Protein AF-A0A7C0TWY7-F1 (afdb_monomer)

Solvent-accessible surface area (backbone atoms only — not comparable to full-atom values): 5323 Å² total; per-residue (Å²): 114,66,37,59,50,52,45,50,55,45,42,74,71,70,42,57,61,77,46,46,49,75,49,75,48,66,54,73,60,72,82,58,68,76,54,99,58,80,68,67,66,80,29,46,75,43,45,38,36,40,42,30,33,52,81,91,70,66,64,68,62,50,51,52,56,50,48,58,50,44,72,70,34,70,66,44,70,69,42,76,53,83,64,46,77,44,81,46,107

Mean predicted aligned error: 9.08 Å

Structure (mmCIF, N/CA/C/O backbone):
data_AF-A0A7C0TWY7-F1
#
_entry.id   AF-A0A7C0TWY7-F1
#
loop_
_atom_site.group_PDB
_atom_site.id
_atom_site.type_symbol
_atom_site.label_atom_id
_atom_site.label_alt_id
_atom_site.label_comp_id
_atom_site.label_asym_id
_atom_site.label_entity_id
_atom_site.label_seq_id
_atom_site.pdbx_PDB_ins_code
_atom_site.Cartn_x
_atom_site.Cartn_y
_atom_site.Cartn_z
_atom_site.occupancy
_atom_site.B_iso_or_equiv
_atom_site.auth_seq_id
_atom_site.auth_comp_id
_atom_site.auth_asym_id
_atom_site.auth_atom_id
_atom_site.pdbx_PDB_model_num
ATOM 1 N N . MET A 1 1 ? -3.459 8.407 -4.379 1.00 75.25 1 MET A N 1
ATOM 2 C CA . MET A 1 1 ? -4.257 7.402 -5.123 1.00 75.25 1 MET A CA 1
ATOM 3 C C . MET A 1 1 ? -4.046 5.989 -4.574 1.00 75.25 1 MET A C 1
ATOM 5 O O . MET A 1 1 ? -5.017 5.418 -4.108 1.00 75.25 1 MET A O 1
ATOM 9 N N . LEU A 1 2 ? -2.816 5.454 -4.527 1.00 77.69 2 LEU A N 1
ATOM 10 C CA . LEU A 1 2 ? -2.530 4.138 -3.919 1.00 77.69 2 LEU A CA 1
ATOM 11 C C . LEU A 1 2 ? -2.588 4.141 -2.378 1.00 77.69 2 LEU A C 1
ATOM 13 O O . LEU A 1 2 ? -3.238 3.286 -1.788 1.00 77.69 2 LEU A O 1
ATOM 17 N N . SER A 1 3 ? -1.974 5.136 -1.728 1.00 82.31 3 SER A N 1
ATOM 18 C CA . SER A 1 3 ? -1.993 5.301 -0.263 1.00 82.31 3 SER A CA 1
ATOM 19 C C . SER A 1 3 ? -3.411 5.346 0.311 1.00 82.31 3 SER A C 1
ATOM 21 O O . SER A 1 3 ? -3.728 4.627 1.249 1.00 82.31 3 SER A O 1
ATOM 23 N N . THR A 1 4 ? -4.292 6.140 -0.300 1.00 86.44 4 THR A N 1
ATOM 24 C CA . THR A 1 4 ? -5.708 6.254 0.081 1.00 86.44 4 THR A CA 1
ATOM 25 C C . THR A 1 4 ? -6.459 4.933 -0.073 1.00 86.44 4 THR A C 1
ATOM 27 O O . THR A 1 4 ? -7.276 4.583 0.775 1.00 86.44 4 THR A O 1
ATOM 30 N N . LEU A 1 5 ? -6.188 4.189 -1.148 1.00 86.19 5 LEU A N 1
ATOM 31 C CA . LEU A 1 5 ? -6.842 2.911 -1.406 1.00 86.19 5 LEU A CA 1
ATOM 32 C C . LEU A 1 5 ? -6.405 1.850 -0.388 1.00 86.19 5 LEU A C 1
ATOM 34 O O . LEU A 1 5 ? -7.256 1.188 0.205 1.00 86.19 5 LEU A O 1
ATOM 38 N N . LEU A 1 6 ? -5.100 1.760 -0.117 1.00 85.75 6 LEU A N 1
ATOM 39 C CA . LEU A 1 6 ? -4.545 0.901 0.931 1.00 85.75 6 LEU A CA 1
ATOM 40 C C . LEU A 1 6 ? -5.105 1.272 2.307 1.00 85.75 6 LEU A C 1
ATOM 42 O O . LEU A 1 6 ? -5.589 0.401 3.023 1.00 85.75 6 LEU A O 1
ATOM 46 N N . PHE A 1 7 ? -5.127 2.563 2.643 1.00 88.38 7 PHE A N 1
ATOM 47 C CA . PHE A 1 7 ? -5.704 3.055 3.892 1.00 88.38 7 PHE A CA 1
ATOM 48 C C . PHE A 1 7 ? -7.164 2.607 4.060 1.00 88.38 7 PHE A C 1
ATOM 50 O O . PHE A 1 7 ? -7.525 2.032 5.086 1.00 88.38 7 PHE A O 1
ATOM 57 N N . ASN A 1 8 ? -7.997 2.795 3.032 1.00 89.25 8 ASN A N 1
ATOM 58 C CA . ASN A 1 8 ? -9.404 2.397 3.070 1.00 89.25 8 ASN A CA 1
ATOM 59 C C . ASN A 1 8 ? -9.580 0.875 3.170 1.00 89.25 8 ASN A C 1
ATOM 61 O O . ASN A 1 8 ? -10.418 0.414 3.946 1.00 89.25 8 ASN A O 1
ATOM 65 N N . LYS A 1 9 ? -8.784 0.087 2.435 1.00 87.00 9 LYS A N 1
ATOM 66 C CA . LYS A 1 9 ? -8.846 -1.382 2.471 1.00 87.00 9 LYS A CA 1
ATOM 67 C C . LYS A 1 9 ? -8.476 -1.907 3.856 1.00 87.00 9 LYS A C 1
ATOM 69 O O . LYS A 1 9 ? -9.241 -2.680 4.431 1.00 87.00 9 LYS A O 1
ATOM 74 N N . LEU A 1 10 ? -7.371 -1.434 4.429 1.00 86.12 10 LEU A N 1
ATOM 75 C CA . LEU A 1 10 ? -6.932 -1.844 5.763 1.00 86.12 10 LEU A CA 1
ATOM 76 C C . LEU A 1 10 ? -7.951 -1.426 6.834 1.00 86.12 10 LEU A C 1
ATOM 78 O O . LEU A 1 10 ? -8.366 -2.251 7.649 1.00 86.12 10 LEU A O 1
ATOM 82 N N . ARG A 1 11 ? -8.460 -0.190 6.766 1.00 86.69 11 ARG A N 1
ATOM 83 C CA . ARG A 1 11 ? -9.502 0.296 7.680 1.00 86.69 11 ARG A CA 1
ATOM 84 C C . ARG A 1 11 ? -10.805 -0.504 7.569 1.00 86.69 11 ARG A C 1
ATOM 86 O O . ARG A 1 11 ? -11.413 -0.806 8.591 1.00 86.69 11 ARG A O 1
ATOM 93 N N . SER A 1 12 ? -11.222 -0.892 6.359 1.00 87.31 12 SER A N 1
ATOM 94 C CA . SER A 1 12 ? -12.432 -1.708 6.140 1.00 87.31 12 SER A CA 1
ATOM 95 C C . SER A 1 12 ? -12.343 -3.105 6.764 1.00 87.31 12 SER A C 1
ATOM 97 O O . SER A 1 12 ? -13.364 -3.708 7.078 1.00 87.31 12 SER A O 1
ATOM 99 N N . ARG A 1 13 ? -11.121 -3.604 6.989 1.00 84.50 13 ARG A N 1
ATOM 100 C CA . ARG A 1 13 ? -10.839 -4.879 7.663 1.00 84.50 13 ARG A CA 1
ATOM 101 C C . ARG A 1 13 ? -10.724 -4.742 9.185 1.00 84.50 13 ARG A C 1
ATOM 103 O O . ARG A 1 13 ? -10.361 -5.704 9.848 1.00 84.50 13 ARG A O 1
ATOM 110 N N . GLY A 1 14 ? -11.022 -3.564 9.740 1.00 83.56 14 GLY A N 1
ATOM 111 C CA . GLY A 1 14 ? -10.938 -3.298 11.178 1.00 83.56 14 GLY A CA 1
ATOM 112 C C . GLY A 1 14 ? -9.510 -3.116 11.693 1.00 83.56 14 GLY A C 1
ATOM 113 O O . GLY A 1 14 ? -9.298 -3.093 12.903 1.00 83.56 14 GLY A O 1
ATOM 114 N N . LEU A 1 15 ? -8.526 -2.972 10.799 1.00 82.12 15 LEU A N 1
ATOM 115 C CA . LEU A 1 15 ? -7.139 -2.752 11.188 1.00 82.12 15 LEU A CA 1
ATOM 116 C C . LEU A 1 15 ? -6.974 -1.307 11.655 1.00 82.12 15 LEU A C 1
ATOM 118 O O . LEU A 1 15 ? -7.439 -0.372 10.998 1.00 82.12 15 LEU A O 1
ATOM 122 N N . GLY A 1 16 ? -6.305 -1.122 12.793 1.00 82.50 16 GLY A N 1
ATOM 123 C CA . GLY A 1 16 ? -6.081 0.175 13.432 1.00 82.50 16 GLY A CA 1
ATOM 124 C C . GLY A 1 16 ? -5.097 1.085 12.691 1.00 82.50 16 GLY A C 1
ATOM 125 O O . GLY A 1 16 ? -4.262 1.699 13.338 1.00 82.50 16 GLY A O 1
ATOM 126 N N . VAL A 1 17 ? -5.158 1.168 11.364 1.00 83.69 17 VAL A N 1
ATOM 127 C CA . VAL A 1 17 ? -4.289 2.023 10.546 1.00 83.69 17 VAL A CA 1
ATOM 128 C C . VAL A 1 17 ? -4.636 3.492 10.767 1.00 83.69 17 VAL A C 1
ATOM 130 O O . VAL A 1 17 ? -5.806 3.882 10.726 1.00 83.69 17 VAL A O 1
ATOM 133 N N . THR A 1 18 ? -3.614 4.307 11.007 1.00 87.75 18 THR A N 1
ATOM 134 C CA . THR A 1 18 ? -3.732 5.760 11.199 1.00 87.75 18 THR A CA 1
ATOM 135 C C . THR A 1 18 ? -3.261 6.528 9.978 1.00 87.75 18 THR A C 1
ATOM 137 O O . THR A 1 18 ? -3.855 7.551 9.650 1.00 87.75 18 THR A O 1
ATOM 140 N N . GLU A 1 19 ? -2.262 6.006 9.266 1.00 87.25 19 GLU A N 1
ATOM 141 C CA . GLU A 1 19 ? -1.709 6.637 8.073 1.00 87.25 19 GLU A CA 1
ATOM 142 C C . GLU A 1 19 ? -1.081 5.596 7.138 1.00 87.25 19 GLU A C 1
ATOM 144 O O . GLU A 1 19 ? -0.567 4.566 7.570 1.00 87.25 19 GLU A O 1
ATOM 149 N N . VAL A 1 20 ? -1.129 5.867 5.833 1.00 85.25 20 VAL A N 1
ATOM 150 C CA . VAL A 1 20 ? -0.366 5.129 4.823 1.00 85.25 20 VAL A CA 1
ATOM 151 C C . VAL A 1 20 ? 0.351 6.142 3.946 1.00 85.25 20 VAL A C 1
ATOM 153 O O . VAL A 1 20 ? -0.297 6.942 3.267 1.00 85.25 20 VAL A O 1
ATOM 156 N N . ALA A 1 21 ? 1.677 6.071 3.913 1.00 85.25 21 ALA A N 1
ATOM 157 C CA . ALA A 1 21 ? 2.521 6.907 3.075 1.00 85.25 21 ALA A CA 1
ATOM 158 C C . ALA A 1 21 ? 3.247 6.051 2.032 1.00 85.25 21 ALA A C 1
ATOM 160 O O . ALA A 1 21 ? 3.752 4.969 2.321 1.00 85.25 21 ALA A O 1
ATOM 161 N N . VAL A 1 22 ? 3.292 6.542 0.794 1.00 79.50 22 VAL A N 1
ATOM 162 C CA . VAL A 1 22 ? 3.994 5.894 -0.321 1.00 79.50 22 VAL A CA 1
ATOM 163 C C . VAL A 1 22 ? 5.138 6.806 -0.736 1.00 79.50 22 VAL A C 1
ATOM 165 O O . VAL A 1 22 ? 4.912 7.979 -1.024 1.00 79.50 22 VAL A O 1
ATOM 168 N N . SER A 1 23 ? 6.348 6.263 -0.794 1.00 77.25 23 SER A N 1
ATOM 169 C CA . SER A 1 23 ? 7.538 6.937 -1.297 1.00 77.25 23 SER A CA 1
ATOM 170 C C . SER A 1 23 ? 8.155 6.087 -2.400 1.00 77.25 23 SER A C 1
ATOM 172 O O . SER A 1 23 ? 8.447 4.912 -2.203 1.00 77.25 23 SER A O 1
ATOM 174 N N . ALA A 1 24 ? 8.341 6.669 -3.577 1.00 72.94 24 ALA A N 1
ATOM 175 C CA . ALA A 1 24 ? 9.011 6.016 -4.690 1.00 72.94 24 ALA A CA 1
ATOM 176 C C . ALA A 1 24 ? 10.129 6.930 -5.181 1.00 72.94 24 ALA A C 1
ATOM 178 O O . ALA A 1 24 ? 9.914 8.133 -5.347 1.00 72.94 24 ALA A O 1
ATOM 179 N N . SER A 1 25 ? 11.310 6.365 -5.410 1.00 67.56 25 SER A N 1
ATOM 180 C CA . SER A 1 25 ? 12.423 7.066 -6.032 1.00 67.56 25 SER A CA 1
ATOM 181 C C . SER A 1 25 ? 13.006 6.237 -7.168 1.00 67.56 25 SER A C 1
ATOM 183 O O . SER A 1 25 ? 13.196 5.023 -7.071 1.00 67.56 25 SER A O 1
ATOM 185 N N . ALA A 1 26 ? 13.284 6.924 -8.270 1.00 66.00 26 ALA A N 1
ATOM 186 C CA . ALA A 1 26 ? 14.029 6.386 -9.391 1.00 66.00 26 ALA A CA 1
ATOM 187 C C . ALA A 1 26 ? 15.421 7.019 -9.382 1.00 66.00 26 ALA A C 1
ATOM 189 O O . ALA A 1 26 ? 15.556 8.230 -9.198 1.00 66.00 26 ALA A O 1
ATOM 190 N N . ILE A 1 27 ? 16.448 6.195 -9.561 1.00 61.28 27 ILE A N 1
ATOM 191 C CA . ILE A 1 27 ? 17.804 6.653 -9.833 1.00 61.28 27 ILE A CA 1
ATOM 192 C C . ILE A 1 27 ? 17.980 6.509 -11.336 1.00 61.28 27 ILE A C 1
ATOM 194 O O . ILE A 1 27 ? 18.158 5.412 -11.853 1.00 61.28 27 ILE A O 1
ATOM 198 N N . ILE A 1 28 ? 17.892 7.632 -12.037 1.00 60.47 28 ILE A N 1
ATOM 199 C CA . ILE A 1 28 ? 18.120 7.661 -13.476 1.00 60.47 28 ILE A CA 1
ATOM 200 C C . ILE A 1 28 ? 19.618 7.865 -13.685 1.00 60.47 28 ILE A C 1
ATOM 202 O O . ILE A 1 28 ? 20.177 8.862 -13.220 1.00 60.47 28 ILE A O 1
ATOM 206 N N . ASN A 1 29 ? 20.276 6.921 -14.356 1.00 58.00 29 ASN A N 1
ATOM 207 C CA . ASN A 1 29 ? 21.683 7.049 -14.704 1.00 58.00 29 ASN A CA 1
ATOM 208 C C . ASN A 1 29 ? 21.826 8.155 -15.769 1.00 58.00 29 ASN A C 1
ATOM 210 O O . ASN A 1 29 ? 21.328 7.983 -16.880 1.00 58.00 29 ASN A O 1
ATOM 214 N N . PRO A 1 30 ? 22.493 9.294 -15.495 1.00 55.94 30 PRO A N 1
ATOM 215 C CA . PRO A 1 30 ? 22.494 10.440 -16.413 1.00 55.94 30 PRO A CA 1
ATOM 216 C C . PRO A 1 30 ? 23.092 10.127 -17.792 1.00 55.94 30 PRO A C 1
ATOM 218 O O . PRO A 1 30 ? 22.761 10.789 -18.770 1.00 55.94 30 PRO A O 1
ATOM 221 N N . LYS A 1 31 ? 23.960 9.107 -17.872 1.00 59.34 31 LYS A N 1
ATOM 222 C CA . LYS A 1 31 ? 24.569 8.625 -19.123 1.00 59.34 31 LYS A CA 1
ATOM 223 C C . LYS A 1 31 ? 23.586 7.886 -20.040 1.00 59.34 31 LYS A C 1
ATOM 225 O O . LYS A 1 31 ? 23.860 7.769 -21.225 1.00 59.34 31 LYS A O 1
ATOM 230 N N . GLU A 1 32 ? 22.464 7.409 -19.506 1.00 53.56 32 GLU A N 1
ATOM 231 C CA . GLU A 1 32 ? 21.387 6.741 -20.256 1.00 53.56 32 GLU A CA 1
ATOM 232 C C . GLU A 1 32 ? 20.308 7.733 -20.723 1.00 53.56 32 GLU A C 1
ATOM 234 O O . GLU A 1 32 ? 19.415 7.370 -21.476 1.00 53.56 32 GLU A O 1
ATOM 239 N N . VAL A 1 33 ? 20.396 9.003 -20.306 1.00 54.69 33 VAL A N 1
ATOM 240 C CA . VAL A 1 33 ? 19.448 10.074 -20.675 1.00 54.69 33 VAL A CA 1
ATOM 241 C C . VAL A 1 33 ? 19.937 10.872 -21.893 1.00 54.69 33 VAL A C 1
ATOM 243 O O . VAL A 1 33 ? 19.242 11.755 -22.384 1.00 54.69 33 VAL A O 1
ATOM 246 N N . SER A 1 34 ? 21.147 10.595 -22.391 1.00 57.94 34 SER A N 1
ATOM 247 C CA . SER A 1 34 ? 21.797 11.382 -23.449 1.00 57.94 34 SER A CA 1
ATOM 248 C C . SER A 1 34 ? 21.604 10.846 -24.875 1.00 57.94 34 SER A C 1
ATOM 250 O O . SER A 1 34 ? 22.387 11.197 -25.754 1.00 57.94 34 SER A O 1
ATOM 252 N N . GLY A 1 35 ? 20.592 10.014 -25.130 1.00 57.50 35 GLY A N 1
ATOM 253 C CA . GLY A 1 35 ? 20.262 9.525 -26.473 1.00 57.50 35 GLY A CA 1
ATOM 254 C C . GLY A 1 35 ? 18.754 9.413 -26.694 1.00 57.50 35 GLY A C 1
ATOM 255 O O . GLY A 1 35 ? 18.000 9.333 -25.731 1.00 57.50 35 GLY A O 1
ATOM 256 N N . ASP A 1 36 ? 18.325 9.369 -27.960 1.00 59.78 36 ASP A N 1
ATOM 257 C CA . ASP A 1 36 ? 16.926 9.132 -28.379 1.00 59.78 36 ASP A CA 1
ATOM 258 C C . ASP A 1 36 ? 16.407 7.719 -28.014 1.00 59.78 36 ASP A C 1
ATOM 260 O O . ASP A 1 36 ? 15.305 7.323 -28.401 1.00 59.78 36 ASP A O 1
ATOM 264 N N . GLU A 1 37 ? 17.200 6.931 -27.286 1.00 55.84 37 GLU A N 1
ATOM 265 C CA . GLU A 1 37 ? 16.828 5.602 -26.823 1.00 55.84 37 GLU A CA 1
ATOM 2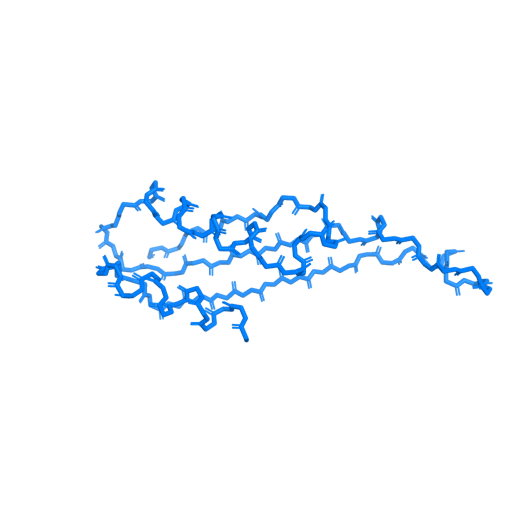66 C C . GLU A 1 37 ? 15.915 5.697 -25.588 1.00 55.84 37 GLU A C 1
ATOM 268 O O . GLU A 1 37 ? 16.131 6.527 -24.701 1.00 55.84 37 GLU A O 1
ATOM 273 N N . PRO A 1 38 ? 14.869 4.859 -25.502 1.00 55.69 38 PRO A N 1
ATOM 274 C CA . PRO A 1 38 ? 13.997 4.838 -24.338 1.00 55.69 38 PRO A CA 1
ATOM 275 C C . PRO A 1 38 ? 14.797 4.471 -23.082 1.00 55.69 38 PRO A C 1
ATOM 277 O O . PRO A 1 38 ? 15.450 3.430 -23.037 1.00 55.69 38 PRO A O 1
ATOM 280 N N . ILE A 1 39 ? 14.704 5.320 -22.052 1.00 56.88 39 ILE A N 1
ATOM 281 C CA . ILE A 1 39 ? 15.278 5.079 -20.720 1.00 56.88 39 ILE A CA 1
ATOM 282 C C . ILE A 1 39 ? 14.836 3.688 -20.250 1.00 56.88 39 ILE A C 1
ATOM 284 O O . ILE A 1 39 ? 13.632 3.419 -20.167 1.00 56.88 39 ILE A O 1
ATOM 288 N N . SER A 1 40 ? 15.793 2.805 -19.947 1.00 56.12 40 SER A N 1
ATOM 289 C CA . SER A 1 40 ? 15.470 1.473 -19.436 1.00 56.12 40 SER A CA 1
ATOM 290 C C . SER A 1 40 ? 14.778 1.611 -18.072 1.00 56.12 40 SER A C 1
ATOM 292 O O . SER A 1 40 ? 15.152 2.422 -17.220 1.00 56.12 40 SER A O 1
ATOM 294 N N . SER A 1 41 ? 13.726 0.822 -17.845 1.00 52.78 41 SER A N 1
ATOM 295 C CA . SER A 1 41 ? 12.995 0.800 -16.572 1.00 52.78 41 SER A CA 1
ATOM 296 C C . SER A 1 41 ? 13.827 0.260 -15.399 1.00 52.78 41 SER A C 1
ATOM 298 O O . SER A 1 41 ? 13.346 0.258 -14.268 1.00 52.78 41 SER A O 1
ATOM 300 N N . GLU A 1 42 ? 15.074 -0.164 -15.636 1.00 53.66 42 GLU A N 1
ATOM 301 C CA . GLU A 1 42 ? 15.995 -0.676 -14.613 1.00 53.66 42 GLU A CA 1
ATOM 302 C C . GLU A 1 42 ? 16.428 0.412 -13.609 1.00 53.66 42 GLU A C 1
ATOM 304 O O . GLU A 1 42 ? 16.908 0.096 -12.522 1.00 53.66 42 GLU A O 1
ATOM 309 N N . GLY A 1 43 ? 16.201 1.698 -13.917 1.00 50.19 43 GLY A N 1
ATOM 310 C CA . GLY A 1 43 ? 16.496 2.833 -13.028 1.00 50.19 43 GLY A CA 1
ATOM 311 C C . GLY A 1 43 ? 15.532 3.021 -11.845 1.00 50.19 43 GLY A C 1
ATOM 312 O O . GLY A 1 43 ? 15.730 3.894 -10.995 1.00 50.19 43 GLY A O 1
ATOM 313 N N . LEU A 1 44 ? 14.466 2.227 -11.738 1.00 56.72 44 LEU A N 1
ATOM 314 C CA . LEU A 1 44 ? 13.586 2.249 -10.571 1.00 56.72 44 LEU A CA 1
ATOM 315 C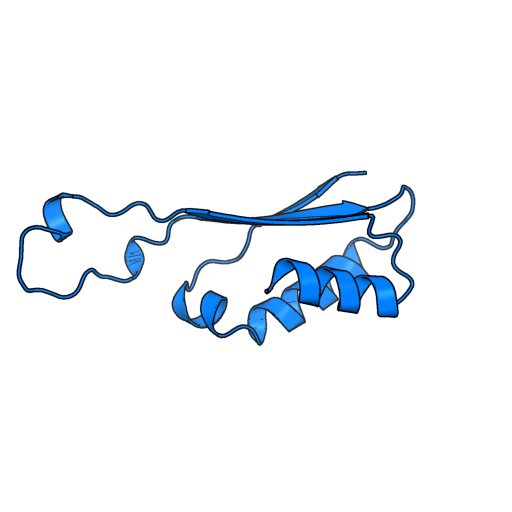 C . LEU A 1 44 ? 14.219 1.447 -9.436 1.00 56.72 44 LEU A C 1
ATOM 317 O O . LEU A 1 44 ? 13.970 0.263 -9.285 1.00 56.72 44 LEU A O 1
ATOM 321 N N . MET A 1 45 ? 15.073 2.089 -8.638 1.00 61.47 45 MET A N 1
ATOM 322 C CA . MET A 1 45 ? 15.827 1.374 -7.603 1.00 61.47 45 MET A CA 1
ATOM 323 C C . MET A 1 45 ? 15.133 1.300 -6.239 1.00 61.47 45 MET A C 1
ATOM 325 O O . MET A 1 45 ? 15.563 0.493 -5.422 1.00 61.47 45 MET A O 1
ATOM 329 N N . ASN A 1 46 ? 14.089 2.091 -5.942 1.00 66.75 46 ASN A N 1
ATOM 330 C CA . ASN A 1 46 ? 13.468 2.054 -4.610 1.00 66.75 46 ASN A CA 1
ATOM 331 C C . ASN A 1 46 ? 11.972 2.411 -4.591 1.00 66.75 46 ASN A C 1
ATOM 333 O O . ASN A 1 46 ? 11.569 3.537 -4.886 1.00 66.75 46 ASN A O 1
ATOM 337 N N . PHE A 1 47 ? 11.154 1.478 -4.102 1.00 73.12 47 PHE A N 1
ATOM 338 C CA . PHE A 1 47 ? 9.772 1.729 -3.700 1.00 73.12 47 PHE A CA 1
ATOM 339 C C . PHE A 1 47 ? 9.605 1.385 -2.217 1.00 73.12 47 PHE A C 1
ATOM 341 O O . PHE A 1 47 ? 9.840 0.253 -1.792 1.00 73.12 47 PHE A O 1
ATOM 348 N N . LYS A 1 48 ? 9.196 2.373 -1.420 1.00 75.88 48 LYS A N 1
ATOM 349 C CA . LYS A 1 48 ? 8.953 2.251 0.018 1.00 75.88 48 LYS A CA 1
ATOM 350 C C . LYS A 1 48 ? 7.499 2.565 0.333 1.00 75.88 48 LYS A C 1
ATOM 352 O O . LYS A 1 48 ? 6.977 3.625 -0.009 1.00 75.88 48 LYS A O 1
ATOM 357 N N . LEU A 1 49 ? 6.860 1.653 1.049 1.00 79.12 49 LEU A N 1
ATOM 358 C CA . LEU A 1 49 ? 5.541 1.846 1.623 1.00 79.12 49 LEU A CA 1
ATOM 359 C C . LEU A 1 49 ? 5.670 1.897 3.143 1.00 79.12 49 LEU A C 1
ATOM 361 O O . LEU A 1 49 ? 6.177 0.967 3.764 1.00 79.12 49 LEU A O 1
ATOM 365 N N . ILE A 1 50 ? 5.181 2.974 3.743 1.00 82.12 50 ILE A N 1
ATOM 366 C CA . ILE A 1 50 ? 5.142 3.139 5.192 1.00 82.12 50 ILE A CA 1
ATOM 367 C C . ILE A 1 50 ? 3.687 3.024 5.626 1.00 82.12 50 ILE A C 1
ATOM 369 O O . ILE A 1 50 ? 2.824 3.768 5.154 1.00 82.12 50 ILE A O 1
ATOM 373 N N . VAL A 1 51 ? 3.414 2.077 6.516 1.00 79.94 51 VAL A N 1
ATOM 374 C CA . VAL A 1 51 ? 2.089 1.855 7.091 1.00 79.94 51 VAL A CA 1
ATOM 375 C C . VAL A 1 51 ? 2.174 2.176 8.576 1.00 79.94 51 VAL A C 1
ATOM 377 O O . VAL A 1 51 ? 2.868 1.492 9.327 1.00 79.94 51 VAL A O 1
ATOM 380 N N . MET A 1 52 ? 1.481 3.233 8.996 1.00 82.75 52 MET A N 1
ATOM 381 C CA . MET A 1 52 ? 1.383 3.612 10.402 1.00 82.75 52 MET A CA 1
ATOM 382 C C . MET A 1 52 ? 0.096 3.069 11.007 1.00 82.75 52 MET A C 1
ATOM 384 O O . MET A 1 52 ? -0.997 3.157 10.437 1.00 82.75 52 MET A O 1
ATOM 388 N N . THR A 1 53 ? 0.235 2.509 12.193 1.00 76.81 53 THR A N 1
ATOM 389 C CA . THR A 1 53 ? -0.773 1.667 12.833 1.00 76.81 53 THR A CA 1
ATOM 390 C C . THR A 1 53 ? -0.816 1.956 14.318 1.00 76.81 53 THR A C 1
ATOM 392 O O . THR A 1 53 ? 0.215 2.170 14.938 1.00 76.81 53 THR A O 1
ATOM 395 N N . LYS A 1 54 ? -2.000 1.895 14.924 1.00 76.19 54 LYS A N 1
ATOM 396 C CA . LYS A 1 54 ? -2.148 1.900 16.383 1.00 76.19 54 LYS A CA 1
ATOM 397 C C . LYS A 1 54 ? -1.453 0.682 16.995 1.00 76.19 54 LYS A C 1
ATOM 399 O O . LYS A 1 54 ? -1.437 -0.357 16.350 1.00 76.19 54 LYS A O 1
ATOM 404 N N . PRO A 1 55 ? -0.998 0.733 18.256 1.00 59.81 55 PRO A N 1
ATOM 405 C CA . PRO A 1 55 ? -0.437 -0.433 18.937 1.00 59.81 55 PRO A CA 1
ATOM 406 C C . PRO A 1 55 ? -1.419 -1.620 18.966 1.00 59.81 55 PRO A C 1
ATOM 408 O O . PRO A 1 55 ? -2.602 -1.421 19.246 1.00 59.81 55 PRO A O 1
ATOM 411 N N . ARG A 1 56 ? -0.904 -2.850 18.774 1.00 63.50 56 ARG A N 1
ATOM 412 C CA . ARG A 1 56 ? -1.623 -4.154 18.788 1.00 63.50 56 ARG A CA 1
ATOM 413 C C . ARG A 1 56 ? -2.456 -4.471 17.534 1.00 63.50 56 ARG A C 1
ATOM 415 O O . ARG A 1 56 ? -3.680 -4.556 17.592 1.00 63.50 56 ARG A O 1
ATOM 422 N N . PHE A 1 57 ? -1.786 -4.717 16.415 1.00 72.50 57 PHE A N 1
ATOM 423 C CA . PHE A 1 57 ? -2.390 -5.193 15.166 1.00 72.50 57 PHE A CA 1
ATOM 424 C C . PHE A 1 57 ? -1.672 -6.448 14.666 1.00 72.50 57 PHE A C 1
ATOM 426 O O . PHE A 1 57 ? -0.543 -6.729 15.063 1.00 72.50 57 PHE A O 1
ATOM 433 N N . ASP A 1 58 ? -2.348 -7.193 13.796 1.00 78.88 58 ASP A N 1
ATOM 434 C CA . ASP A 1 58 ? -1.788 -8.362 13.125 1.00 78.88 58 ASP A CA 1
ATOM 435 C C . ASP A 1 58 ? -0.958 -7.913 11.914 1.00 78.88 58 ASP A C 1
ATOM 437 O O . ASP A 1 58 ? -1.494 -7.610 10.845 1.00 78.88 58 ASP A O 1
ATOM 441 N N . GLU A 1 59 ? 0.359 -7.820 12.104 1.00 78.19 59 GLU A N 1
ATOM 442 C CA . GLU A 1 59 ? 1.314 -7.446 11.057 1.00 78.19 59 GLU A CA 1
A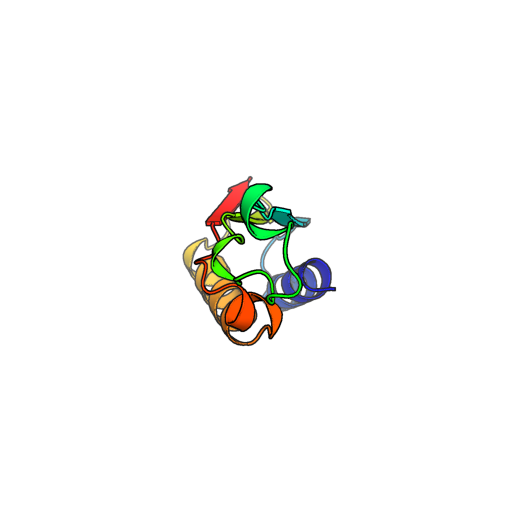TOM 443 C C . GLU A 1 59 ? 1.239 -8.388 9.843 1.00 78.19 59 GLU A C 1
ATOM 445 O O . GLU A 1 59 ? 1.333 -7.928 8.704 1.00 78.19 59 GLU A O 1
ATOM 450 N N . GLY A 1 60 ? 0.994 -9.686 10.062 1.00 80.75 60 GLY A N 1
ATOM 451 C CA . GLY A 1 60 ? 0.895 -10.684 8.996 1.00 80.75 60 GLY A 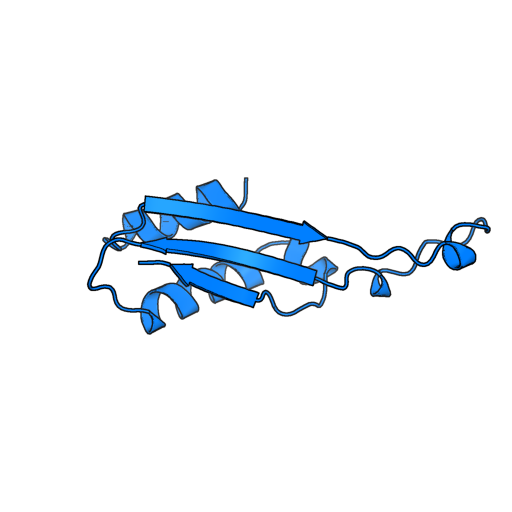CA 1
ATOM 452 C C . GLY A 1 60 ? -0.297 -10.427 8.079 1.00 80.75 60 GLY A C 1
ATOM 453 O O . GLY A 1 60 ? -0.151 -10.413 6.854 1.00 80.75 60 GLY A O 1
ATOM 454 N N . LEU A 1 61 ? -1.456 -10.128 8.668 1.00 80.75 61 LEU A N 1
ATOM 455 C CA . LEU A 1 61 ? -2.664 -9.785 7.918 1.00 80.75 61 LEU A CA 1
ATOM 456 C C . LEU A 1 61 ? -2.508 -8.470 7.138 1.00 80.75 61 LEU A C 1
ATOM 458 O O . LEU A 1 61 ? -2.947 -8.379 5.989 1.00 80.75 61 LEU A O 1
ATOM 462 N N . ILE A 1 62 ? -1.876 -7.447 7.728 1.00 79.12 62 ILE A N 1
ATOM 463 C C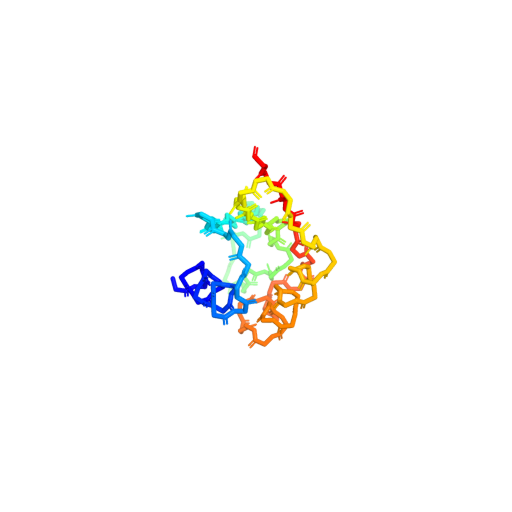A . ILE A 1 62 ? -1.598 -6.191 7.010 1.00 79.12 62 ILE A CA 1
ATOM 464 C C . ILE A 1 62 ? -0.670 -6.457 5.829 1.00 79.12 62 ILE A C 1
ATOM 466 O O . ILE A 1 62 ? -0.948 -6.001 4.719 1.00 79.12 62 ILE A O 1
ATOM 470 N N . HIS A 1 63 ? 0.394 -7.223 6.048 1.00 82.69 63 HIS A N 1
ATOM 471 C CA . HIS A 1 63 ? 1.370 -7.541 5.021 1.00 82.69 63 HIS A CA 1
ATOM 472 C C . HIS A 1 63 ? 0.744 -8.267 3.824 1.00 82.69 63 HIS A C 1
ATOM 474 O O . HIS A 1 63 ? 0.997 -7.894 2.678 1.00 82.69 63 HIS A O 1
ATOM 480 N N . GLU A 1 64 ? -0.117 -9.259 4.070 1.00 83.12 64 GLU A N 1
ATOM 481 C CA . GLU A 1 64 ? -0.828 -9.985 3.014 1.00 83.12 64 GLU A CA 1
ATOM 482 C C . GLU A 1 64 ? -1.756 -9.062 2.210 1.00 83.12 64 GLU A C 1
ATOM 484 O O . GLU A 1 64 ? -1.704 -9.041 0.979 1.00 83.12 64 GLU A O 1
ATOM 489 N N . LEU A 1 65 ? -2.565 -8.246 2.895 1.00 81.62 65 LEU A N 1
ATOM 490 C CA . LEU A 1 65 ? -3.518 -7.334 2.254 1.00 81.62 65 LEU A CA 1
ATOM 491 C C . LEU A 1 65 ? -2.829 -6.255 1.420 1.00 81.62 65 LEU A C 1
ATOM 493 O O . LEU A 1 65 ? -3.305 -5.912 0.333 1.00 81.62 65 LEU A O 1
ATOM 497 N N . VAL A 1 66 ? -1.728 -5.717 1.943 1.00 80.69 66 VAL A N 1
ATOM 498 C CA . VAL A 1 66 ? -0.884 -4.746 1.252 1.00 80.69 66 VAL A CA 1
ATOM 499 C C . VAL A 1 66 ? -0.255 -5.393 0.024 1.00 80.69 66 VAL A C 1
ATOM 501 O O . VAL A 1 66 ? -0.341 -4.823 -1.060 1.00 80.69 66 VAL A O 1
ATOM 504 N N . ARG A 1 67 ? 0.325 -6.590 0.155 1.00 79.44 67 ARG A N 1
ATOM 505 C CA . ARG A 1 67 ? 0.960 -7.298 -0.962 1.00 79.44 67 ARG A CA 1
ATOM 506 C C . ARG A 1 67 ? -0.035 -7.654 -2.067 1.00 79.44 67 ARG A C 1
ATOM 508 O O . ARG A 1 67 ? 0.275 -7.416 -3.229 1.00 79.44 67 ARG A O 1
ATOM 515 N N . ASP A 1 68 ? -1.216 -8.175 -1.734 1.00 81.75 68 ASP A N 1
ATOM 516 C CA . ASP A 1 68 ? -2.272 -8.482 -2.716 1.00 81.75 68 ASP A CA 1
ATOM 517 C C . ASP A 1 68 ? -2.695 -7.227 -3.492 1.00 81.75 68 ASP A C 1
ATOM 519 O O . ASP A 1 68 ? -2.846 -7.258 -4.712 1.00 81.75 68 ASP A O 1
ATOM 523 N N . GLU A 1 69 ? -2.828 -6.092 -2.803 1.00 79.56 69 GLU A N 1
ATOM 524 C CA . GLU A 1 69 ? -3.181 -4.834 -3.461 1.00 79.56 69 GLU A CA 1
ATOM 525 C C . GLU A 1 69 ? -2.042 -4.291 -4.326 1.00 79.56 69 GLU A C 1
ATOM 527 O O . GLU A 1 69 ? -2.264 -3.849 -5.454 1.00 79.56 69 GLU A O 1
ATOM 532 N N . LEU A 1 70 ? -0.806 -4.370 -3.830 1.00 75.94 70 LEU A N 1
ATOM 533 C CA . LEU A 1 70 ? 0.370 -3.992 -4.598 1.00 75.94 70 LEU A CA 1
ATOM 534 C C . LEU A 1 70 ? 0.498 -4.871 -5.839 1.00 75.94 70 LEU A C 1
ATOM 536 O O . LEU A 1 70 ? 0.719 -4.323 -6.904 1.00 75.94 70 LEU A O 1
ATOM 540 N N . PHE A 1 71 ? 0.252 -6.177 -5.779 1.00 72.69 71 PHE A N 1
ATOM 541 C CA . PHE A 1 71 ? 0.315 -7.057 -6.954 1.00 72.69 71 PHE A CA 1
ATOM 542 C C . PHE A 1 71 ? -0.723 -6.715 -8.041 1.00 72.69 71 PHE A C 1
ATOM 544 O O . PHE A 1 71 ? -0.499 -6.930 -9.237 1.00 72.69 71 PHE A O 1
ATOM 551 N N . ARG A 1 72 ? -1.873 -6.168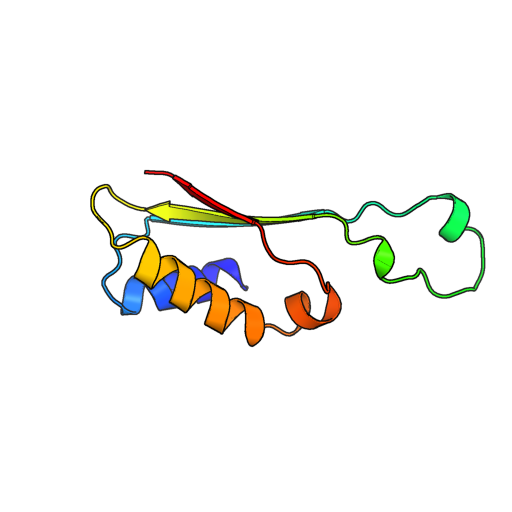 -7.632 1.00 73.31 72 ARG A N 1
ATOM 552 C CA . ARG A 1 72 ? -2.940 -5.709 -8.535 1.00 73.31 72 ARG A CA 1
ATOM 553 C C . ARG A 1 72 ? -2.702 -4.298 -9.069 1.00 73.31 72 ARG A C 1
ATOM 555 O O . ARG A 1 72 ? -3.328 -3.913 -10.056 1.00 73.31 72 ARG A O 1
ATOM 562 N N . CYS A 1 73 ? -1.813 -3.527 -8.445 1.00 69.25 73 CYS A N 1
ATOM 563 C CA . CYS A 1 73 ? -1.522 -2.166 -8.859 1.00 69.25 73 CYS A CA 1
ATOM 564 C C . CYS A 1 73 ? -0.724 -2.162 -10.180 1.00 69.25 73 CYS A C 1
ATOM 566 O O . CYS A 1 73 ? 0.296 -2.838 -10.287 1.00 69.25 73 CYS A O 1
ATOM 568 N N . PRO A 1 74 ? -1.117 -1.383 -11.203 1.00 66.88 74 PRO A N 1
ATOM 569 C CA . PRO A 1 74 ? -0.355 -1.313 -12.451 1.00 66.88 74 PRO A CA 1
ATOM 570 C C . PRO A 1 74 ? 1.081 -0.804 -12.259 1.00 66.88 74 PRO A C 1
ATOM 572 O O . PRO A 1 74 ? 1.983 -1.224 -12.973 1.00 66.88 74 PRO A O 1
ATOM 575 N N . ILE A 1 75 ? 1.303 0.081 -11.280 1.00 64.81 75 ILE A N 1
ATOM 576 C CA . ILE A 1 75 ? 2.593 0.755 -11.075 1.00 64.81 75 ILE A CA 1
ATOM 577 C C . ILE A 1 75 ? 3.681 -0.200 -10.566 1.00 64.81 75 ILE A C 1
ATOM 579 O O . ILE A 1 75 ? 4.834 -0.094 -10.963 1.00 64.81 75 ILE A O 1
ATOM 583 N N . THR A 1 76 ? 3.316 -1.171 -9.733 1.00 62.47 76 THR A N 1
ATOM 584 C CA . THR A 1 76 ? 4.243 -2.165 -9.167 1.00 62.47 76 THR A CA 1
ATOM 585 C C . THR A 1 76 ? 4.643 -3.208 -10.210 1.00 62.47 76 THR A C 1
ATOM 587 O O . THR A 1 76 ? 5.796 -3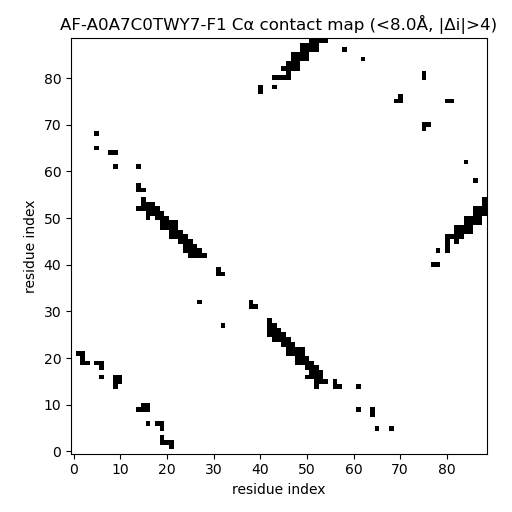.626 -10.236 1.00 62.47 76 THR A O 1
ATOM 590 N N . ARG A 1 77 ? 3.731 -3.566 -11.130 1.00 61.41 77 ARG A N 1
ATOM 591 C CA . ARG A 1 77 ? 4.041 -4.412 -12.296 1.00 61.41 77 ARG A CA 1
ATOM 592 C C . ARG A 1 77 ? 5.081 -3.778 -13.211 1.00 61.41 77 ARG A C 1
ATOM 594 O O . ARG A 1 77 ? 5.908 -4.491 -13.760 1.00 61.41 77 ARG A O 1
ATOM 601 N N . VAL A 1 78 ? 5.023 -2.457 -13.374 1.00 58.38 78 VAL A N 1
ATOM 602 C CA . VAL A 1 78 ? 5.977 -1.701 -14.198 1.00 58.38 78 VAL A CA 1
ATOM 603 C C . VAL A 1 78 ? 7.314 -1.523 -13.478 1.00 58.38 78 VAL A C 1
ATOM 605 O O . VAL A 1 78 ? 8.354 -1.510 -14.124 1.00 58.38 78 VAL A O 1
ATOM 608 N N . MET A 1 79 ? 7.299 -1.401 -12.148 1.00 59.44 79 MET A N 1
ATOM 609 C CA . MET A 1 79 ? 8.513 -1.184 -11.363 1.00 59.44 79 MET A CA 1
ATOM 610 C C . MET A 1 79 ? 9.386 -2.435 -11.228 1.00 59.44 79 MET A C 1
ATOM 612 O O . MET A 1 79 ? 10.589 -2.280 -11.094 1.00 59.44 79 MET A O 1
ATOM 616 N N . ALA A 1 80 ? 8.822 -3.649 -11.254 1.00 58.34 80 ALA A N 1
ATOM 617 C CA . ALA A 1 80 ? 9.562 -4.904 -11.032 1.00 58.34 80 ALA A CA 1
ATOM 618 C C . ALA A 1 80 ? 10.424 -4.924 -9.743 1.00 58.34 80 ALA A C 1
ATOM 620 O O . ALA A 1 80 ? 11.298 -5.775 -9.590 1.00 58.34 80 ALA A O 1
ATOM 621 N N . VAL A 1 81 ? 10.163 -4.008 -8.802 1.00 62.09 81 VAL A N 1
ATOM 622 C CA . VAL A 1 81 ? 10.829 -3.928 -7.500 1.00 62.09 81 VAL A CA 1
ATOM 623 C C . VAL A 1 81 ? 9.866 -4.401 -6.431 1.00 62.09 81 VAL A C 1
ATOM 625 O O . VAL A 1 81 ? 8.722 -3.939 -6.371 1.00 62.09 81 VAL A O 1
ATOM 628 N N . ASP A 1 82 ? 10.354 -5.265 -5.545 1.00 67.75 82 ASP A N 1
ATOM 629 C CA . ASP A 1 82 ? 9.604 -5.611 -4.351 1.00 67.75 82 ASP A CA 1
ATOM 630 C C . ASP A 1 82 ? 9.532 -4.401 -3.400 1.00 67.75 82 ASP A C 1
ATOM 632 O O . ASP A 1 82 ? 10.559 -3.838 -3.005 1.00 67.75 82 ASP A O 1
ATOM 636 N N . PRO A 1 83 ? 8.318 -3.972 -3.022 1.00 70.12 83 PRO A N 1
ATOM 637 C CA . PRO A 1 83 ? 8.113 -2.825 -2.158 1.00 70.12 83 PRO A CA 1
ATOM 638 C C . PRO A 1 83 ? 8.624 -3.125 -0.745 1.00 70.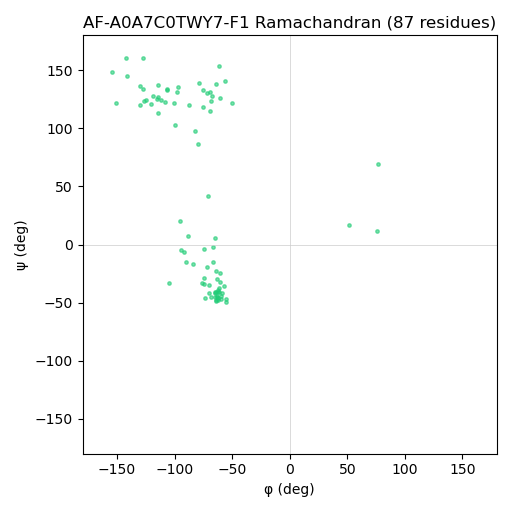12 83 PRO A C 1
ATOM 640 O O . PRO A 1 83 ? 8.211 -4.103 -0.121 1.00 70.12 83 PRO A O 1
ATOM 643 N N . GLN A 1 84 ? 9.468 -2.253 -0.190 1.00 77.06 84 GLN A N 1
ATOM 644 C CA . GLN A 1 84 ? 9.817 -2.332 1.230 1.00 77.06 84 GLN A CA 1
ATOM 645 C C . GLN A 1 84 ? 8.645 -1.811 2.063 1.00 77.06 84 GLN A C 1
ATOM 647 O O . GLN A 1 84 ? 8.277 -0.641 1.935 1.00 77.06 84 GLN A O 1
ATOM 652 N N . ILE A 1 85 ? 8.067 -2.667 2.908 1.00 77.94 85 ILE A N 1
ATOM 653 C CA . ILE A 1 85 ? 6.958 -2.311 3.800 1.00 77.94 85 ILE A CA 1
ATOM 654 C C . ILE A 1 85 ? 7.519 -2.068 5.200 1.00 77.94 85 ILE A C 1
ATOM 656 O O . ILE A 1 85 ? 8.153 -2.947 5.778 1.00 77.94 85 ILE A O 1
ATOM 660 N N . ILE A 1 86 ? 7.295 -0.868 5.730 1.00 78.94 86 ILE A N 1
ATOM 661 C CA . ILE A 1 86 ? 7.759 -0.460 7.057 1.00 78.94 86 ILE A CA 1
ATOM 662 C C . ILE A 1 86 ? 6.540 -0.205 7.939 1.00 78.94 86 ILE A C 1
ATOM 664 O O . ILE A 1 86 ? 5.685 0.612 7.590 1.00 78.94 86 ILE A O 1
ATOM 668 N N . TYR A 1 87 ? 6.494 -0.878 9.088 1.00 77.56 87 TYR A N 1
ATOM 669 C CA . TYR A 1 87 ? 5.465 -0.684 10.105 1.00 77.56 87 TYR A CA 1
ATOM 670 C C . TYR A 1 87 ? 5.964 0.247 11.199 1.00 77.56 87 TYR A C 1
ATOM 672 O O . TYR A 1 87 ? 7.060 0.065 11.729 1.00 77.56 87 TYR A O 1
ATOM 680 N N . VAL A 1 88 ? 5.149 1.243 11.538 1.00 76.75 88 VAL A N 1
ATOM 681 C CA . VAL A 1 88 ? 5.439 2.188 12.620 1.00 76.75 88 VAL A CA 1
ATOM 682 C C . VAL A 1 88 ? 4.246 2.208 13.572 1.00 76.75 88 VAL A C 1
ATOM 684 O O . VAL A 1 88 ? 3.110 2.429 13.143 1.00 76.75 88 VAL A O 1
ATOM 687 N N . SER A 1 89 ? 4.513 1.930 14.849 1.00 69.25 89 SER A N 1
ATOM 688 C CA . SER A 1 89 ? 3.537 1.909 15.948 1.00 69.25 89 SER A CA 1
ATOM 689 C C . SER A 1 89 ? 3.532 3.196 16.755 1.00 69.25 89 SER A C 1
ATOM 691 O O . SER A 1 89 ? 4.657 3.659 17.053 1.00 69.25 89 SER A O 1
#

Radius of gyration: 15.58 Å; Cα contacts (8 Å, |Δi|>4): 115; chains: 1; bounding box: 37×22×47 Å

pLDDT: mean 72.55, std 11.13, range [50.19, 89.25]

Foldseek 3Di:
DLFVVLQVQCVVVVFQWDGKDKDWDFQQDVVQVPDPDPRDLQRRPAIEIETEGDPDGDPVVSVVSSVVSLVVDPVNVSNVDDYHYHYDD

Secondary structure (DSSP, 8-state):
-HHHHHHHHHHHTT--EEEEEEEEE----GGGSSSSSPPPGGG--EEEEEEEE-SS--HHHHHHHHHHHHHH-HHHHHH--PPEEEEE-

Nearest PDB structures (foldseek):
  5vpv-assembly2_B  TM=5.944E-01  e=6.966E-03  Cryptococcus neoformans H99
  2opl-assembly1_A  TM=6.014E-01  e=4.741E-02  Geobacter sulfurreducens
  6gp6-a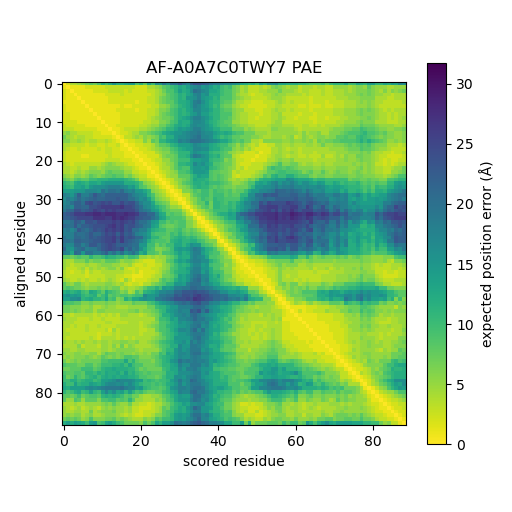ssembly1_B  TM=5.287E-01  e=3.455E-01  Magnetospirillum gryphiswaldense MSR-1
  6gp6-assembly1_A  TM=5.364E-01  e=8.416E-01  Magnetospirillum gryphiswaldense MSR-1
  6s2v-assembly3_C  TM=3.649E-01  e=1.559E+00  Thermus thermophilus

Sequence (89 aa):
MLSTLLFNKLRSRGLGVTEVAVSASAIINPKEVSGDEPISSEGLMNFKLIVMTKPRFDEGLIHELVRDELFRCPITRVMAVDPQIIYVS